Protein AF-A0A928Z607-F1 (afdb_monomer)

Nearest PDB structures (foldseek):
  3b7c-assembly1_A-2  TM=7.577E-01  e=9.626E-02  Shewanella oneidensis MR-1
  4bl2-assembly1_A  TM=6.295E-01  e=2.401E-01  Staphylococcus aureus
  5bsz-assembly1_A  TM=3.301E-01  e=4.500E-01  Streptoalloteichus sp. ATCC 53650
  6uk5-assembly1_B  TM=3.485E-01  e=3.517E+00  Micromonospora echinospora

Organism: NCBI:txid1828826

Structure (mmCIF, N/CA/C/O backbone):
data_AF-A0A928Z607-F1
#
_entry.id   AF-A0A928Z607-F1
#
loop_
_atom_site.group_PDB
_atom_site.id
_atom_site.type_symbol
_atom_site.label_atom_id
_atom_site.label_alt_id
_atom_site.label_comp_id
_atom_site.label_asym_id
_atom_site.label_entity_id
_atom_site.label_seq_id
_atom_site.pdbx_PDB_ins_code
_atom_site.Cartn_x
_atom_site.Cartn_y
_atom_site.Cartn_z
_atom_site.occupancy
_atom_site.B_iso_or_equiv
_atom_site.auth_seq_id
_atom_site.auth_comp_id
_atom_site.auth_asym_id
_atom_site.auth_atom_id
_atom_site.pdbx_PDB_model_num
ATOM 1 N N . VAL A 1 1 ? -9.666 -15.617 38.262 1.00 42.56 1 VAL A N 1
ATOM 2 C CA . VAL A 1 1 ? -9.436 -14.338 37.554 1.00 42.56 1 VAL A CA 1
ATOM 3 C C . VAL A 1 1 ? -9.659 -14.600 36.080 1.00 42.56 1 VAL A C 1
ATOM 5 O O . VAL A 1 1 ? -8.798 -15.183 35.435 1.00 42.56 1 VAL A O 1
ATOM 8 N N . THR A 1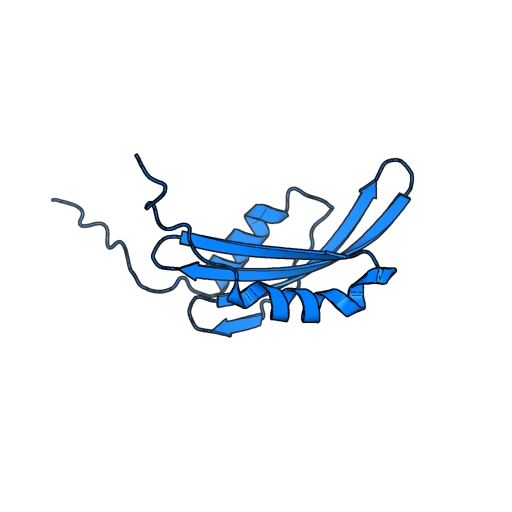 2 ? -10.853 -14.302 35.580 1.00 40.72 2 THR A N 1
ATOM 9 C CA . THR A 1 2 ? -11.156 -14.413 34.151 1.00 40.72 2 THR A CA 1
ATOM 10 C C . THR A 1 2 ? -10.516 -13.200 33.494 1.00 40.72 2 THR A C 1
ATOM 12 O O . THR A 1 2 ? -10.890 -12.069 33.788 1.00 40.72 2 THR A O 1
ATOM 15 N N . LEU A 1 3 ? -9.465 -13.421 32.709 1.00 51.09 3 LEU A N 1
ATOM 16 C CA . LEU A 1 3 ? -8.866 -12.376 31.890 1.00 51.09 3 LEU A CA 1
ATOM 17 C C . LEU A 1 3 ? -9.891 -12.026 30.810 1.00 51.09 3 LEU A C 1
ATOM 19 O O . LEU A 1 3 ? -9.908 -12.652 29.751 1.00 51.09 3 LEU A O 1
ATOM 23 N N . ASP A 1 4 ? -10.752 -11.048 31.091 1.00 45.44 4 ASP A N 1
ATOM 24 C CA . ASP A 1 4 ? -11.488 -10.319 30.066 1.00 45.44 4 ASP A CA 1
ATOM 25 C C . ASP A 1 4 ? -10.448 -9.637 29.181 1.00 45.44 4 ASP A C 1
ATOM 27 O O . ASP A 1 4 ? -9.992 -8.514 29.410 1.00 45.44 4 ASP A O 1
ATOM 31 N N . ARG A 1 5 ? -9.990 -10.398 28.185 1.00 46.09 5 ARG A N 1
ATOM 32 C CA . ARG A 1 5 ? -9.231 -9.923 27.043 1.00 46.09 5 ARG A CA 1
ATOM 33 C C . ARG A 1 5 ? -10.054 -8.767 26.497 1.00 46.09 5 ARG A C 1
ATOM 35 O O . ARG A 1 5 ? -11.098 -8.996 25.894 1.00 46.09 5 ARG A O 1
ATOM 42 N N . ARG A 1 6 ? -9.602 -7.534 26.735 1.00 48.66 6 ARG A N 1
ATOM 43 C CA . ARG A 1 6 ? -10.090 -6.344 26.040 1.00 48.66 6 ARG A CA 1
ATOM 44 C C . ARG A 1 6 ? -9.813 -6.577 24.561 1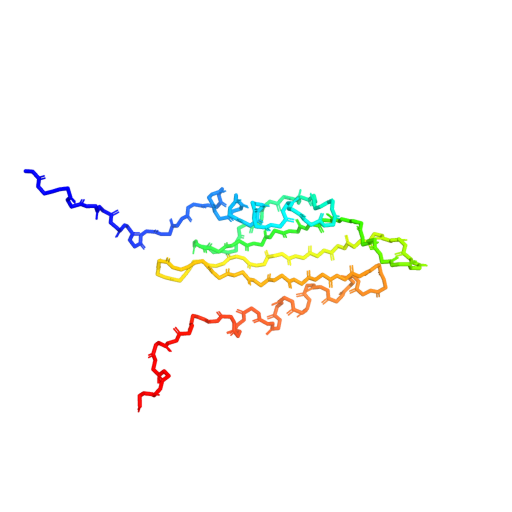.00 48.66 6 ARG A C 1
ATOM 46 O O . ARG A 1 6 ? -8.767 -6.214 24.042 1.00 48.66 6 ARG A O 1
ATOM 53 N N . THR A 1 7 ? -10.708 -7.286 23.893 1.00 50.97 7 THR A N 1
ATOM 54 C CA . THR A 1 7 ? -10.818 -7.292 22.447 1.00 50.97 7 THR A CA 1
ATOM 55 C C . THR A 1 7 ? -11.287 -5.901 22.083 1.00 50.97 7 THR A C 1
ATOM 57 O O . THR A 1 7 ? -12.485 -5.648 21.997 1.00 50.97 7 THR A O 1
ATOM 60 N N . THR A 1 8 ? -10.339 -4.975 22.018 1.00 52.28 8 THR A N 1
ATOM 61 C CA . THR A 1 8 ? -10.600 -3.578 21.729 1.00 52.28 8 THR A CA 1
ATOM 62 C C . THR A 1 8 ? -11.105 -3.498 20.298 1.00 52.28 8 THR A C 1
ATOM 64 O O . THR A 1 8 ? -10.388 -3.805 19.352 1.00 52.28 8 THR A O 1
ATOM 67 N N . SER A 1 9 ? -12.356 -3.081 20.150 1.00 58.59 9 SER A N 1
ATOM 68 C CA . SER A 1 9 ? -12.930 -2.520 18.922 1.00 58.59 9 SER A CA 1
ATOM 69 C C . SER A 1 9 ? -12.290 -1.173 18.545 1.00 58.59 9 SER A C 1
ATOM 71 O O . SER A 1 9 ? -12.741 -0.508 17.619 1.00 58.59 9 SER A O 1
ATOM 73 N N . GLU A 1 10 ? -11.257 -0.756 19.277 1.00 73.12 10 GLU A N 1
ATOM 74 C CA . GLU A 1 10 ? -10.457 0.419 18.983 1.00 73.12 10 GLU A CA 1
ATOM 75 C C . GLU A 1 10 ? -9.618 0.172 17.719 1.00 73.12 10 GLU A C 1
ATOM 77 O O . GLU A 1 10 ? -8.993 -0.891 17.597 1.00 73.12 10 GLU A O 1
ATOM 82 N N . PRO A 1 11 ? -9.600 1.128 16.775 1.00 81.12 11 PRO A N 1
ATOM 83 C CA . PRO A 1 11 ? -8.734 1.048 15.615 1.00 81.12 11 PRO A CA 1
ATOM 84 C C . PRO A 1 11 ? -7.267 0.890 16.025 1.00 81.12 11 PRO A C 1
ATOM 86 O O . PRO A 1 11 ? -6.760 1.590 16.901 1.00 81.12 11 PRO A O 1
ATOM 89 N N . LEU A 1 12 ? -6.570 -0.012 15.347 1.00 88.62 12 LEU A N 1
ATOM 90 C CA . LEU A 1 12 ? -5.126 -0.123 15.374 1.00 88.62 12 LEU A CA 1
ATOM 91 C C . LEU A 1 12 ? -4.526 1.225 14.981 1.00 88.62 12 LEU A C 1
ATOM 93 O O . LEU A 1 12 ? -4.993 1.903 14.060 1.00 88.62 12 LEU A O 1
ATOM 97 N N . ASN A 1 13 ? -3.458 1.603 15.676 1.00 91.19 13 ASN A N 1
ATOM 98 C CA . ASN A 1 13 ? -2.713 2.793 15.302 1.00 91.19 13 ASN A CA 1
ATOM 99 C C . ASN A 1 13 ? -2.005 2.597 13.947 1.00 91.19 13 ASN A C 1
ATOM 101 O O . ASN A 1 13 ? -1.790 1.475 13.478 1.00 91.19 13 ASN A O 1
ATOM 105 N N . LEU A 1 14 ? -1.615 3.716 13.335 1.00 93.25 14 LEU A N 1
ATOM 106 C CA . LEU A 1 14 ? -1.033 3.754 11.989 1.00 93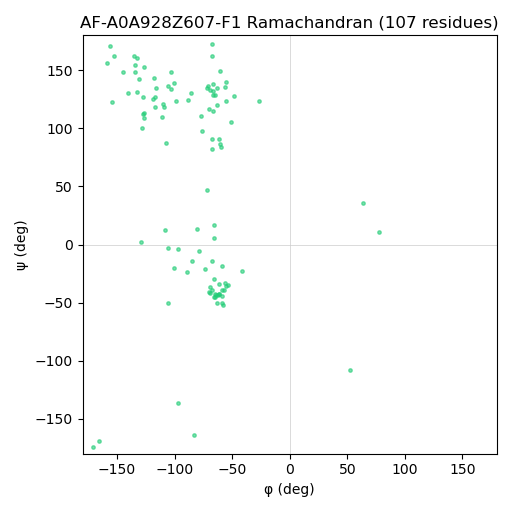.25 14 LEU A CA 1
ATOM 107 C C . LEU A 1 14 ? 0.221 2.875 11.863 1.00 93.25 14 LEU A C 1
ATOM 109 O O . LEU A 1 14 ? 0.394 2.188 10.859 1.00 93.25 14 LEU A O 1
ATOM 113 N N . ASN A 1 15 ? 1.066 2.853 12.898 1.00 93.06 15 ASN A N 1
ATOM 114 C CA . ASN A 1 15 ? 2.300 2.066 12.907 1.00 93.06 15 ASN A CA 1
ATOM 115 C C . ASN A 1 15 ? 2.011 0.563 12.930 1.00 93.06 15 ASN A C 1
ATOM 117 O O . ASN A 1 15 ? 2.684 -0.195 12.242 1.00 93.06 15 ASN A O 1
ATOM 121 N N . ALA A 1 16 ? 0.996 0.129 13.681 1.00 95.12 16 ALA A N 1
ATOM 122 C CA . ALA A 1 16 ? 0.588 -1.269 13.718 1.00 95.12 16 ALA A CA 1
ATOM 123 C C . ALA A 1 16 ? 0.048 -1.733 12.355 1.00 95.12 16 ALA A C 1
ATOM 125 O O . ALA A 1 16 ? 0.419 -2.806 11.887 1.00 95.12 16 ALA A O 1
ATOM 126 N N . LEU A 1 17 ? -0.770 -0.914 11.684 1.00 96.31 17 LEU A N 1
ATOM 127 C CA . LEU A 1 17 ? -1.260 -1.224 10.334 1.00 96.31 17 LEU A CA 1
ATOM 128 C C . LEU A 1 17 ? -0.123 -1.283 9.308 1.00 96.31 17 LEU A C 1
ATOM 130 O O . LEU A 1 17 ? -0.075 -2.205 8.494 1.00 96.31 17 LEU A O 1
ATOM 134 N 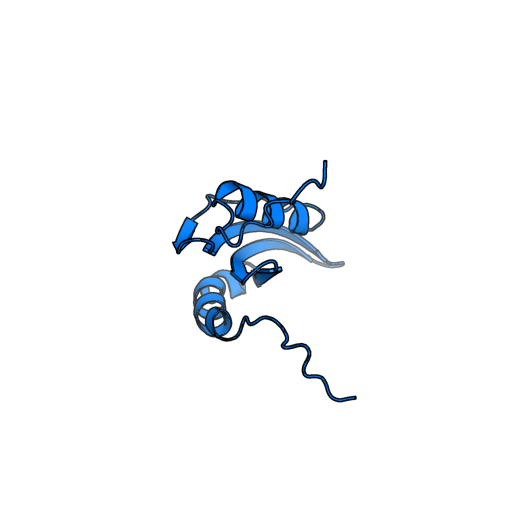N . ALA A 1 18 ? 0.813 -0.333 9.370 1.00 96.06 18 ALA A N 1
ATOM 135 C CA . ALA A 1 18 ? 1.980 -0.321 8.496 1.00 96.06 18 ALA A CA 1
ATOM 136 C C . ALA A 1 18 ? 2.854 -1.559 8.714 1.00 96.06 18 ALA A C 1
ATOM 138 O O . ALA A 1 18 ? 3.254 -2.202 7.746 1.00 96.06 18 ALA A O 1
ATOM 139 N N . GLN A 1 19 ? 3.088 -1.938 9.972 1.00 96.25 19 GLN A N 1
ATOM 140 C CA . GLN A 1 19 ? 3.877 -3.117 10.315 1.00 96.25 19 GLN A CA 1
ATOM 141 C C . GLN A 1 19 ? 3.245 -4.403 9.771 1.00 96.25 19 GLN A C 1
ATOM 143 O O . GLN A 1 19 ? 3.951 -5.218 9.187 1.00 96.25 19 GLN A O 1
ATOM 148 N N . ILE A 1 20 ? 1.920 -4.557 9.873 1.00 94.75 20 ILE A N 1
ATOM 149 C CA . ILE A 1 20 ? 1.201 -5.702 9.288 1.00 94.75 20 ILE A CA 1
ATOM 150 C C . ILE A 1 20 ? 1.421 -5.769 7.770 1.00 94.75 20 ILE A C 1
ATOM 152 O O . ILE A 1 20 ? 1.698 -6.843 7.229 1.00 94.75 20 ILE A O 1
ATOM 156 N N . ALA A 1 21 ? 1.329 -4.634 7.071 1.00 95.06 21 ALA A N 1
ATOM 157 C CA . ALA A 1 21 ? 1.547 -4.594 5.628 1.00 95.06 21 ALA A CA 1
ATOM 158 C C . ALA A 1 21 ? 2.995 -4.923 5.244 1.00 95.06 21 ALA A C 1
ATOM 160 O O . ALA A 1 21 ? 3.218 -5.738 4.346 1.00 95.06 21 ALA A O 1
ATOM 161 N N . ILE A 1 22 ? 3.965 -4.344 5.957 1.00 95.50 22 ILE A N 1
ATOM 162 C CA . ILE A 1 22 ? 5.392 -4.616 5.767 1.00 95.50 22 ILE A CA 1
ATOM 163 C C . ILE A 1 22 ? 5.669 -6.102 5.986 1.00 95.50 22 ILE A C 1
ATOM 165 O O . ILE A 1 22 ? 6.234 -6.748 5.112 1.00 95.50 22 ILE A O 1
ATOM 169 N N . GLU A 1 23 ? 5.215 -6.683 7.095 1.00 94.69 23 GLU A N 1
ATOM 170 C CA . GLU A 1 23 ? 5.442 -8.097 7.404 1.00 94.69 23 GLU A CA 1
ATOM 171 C C . GLU A 1 23 ? 4.826 -9.043 6.371 1.00 94.69 23 GLU A C 1
ATOM 173 O O . GLU A 1 23 ? 5.394 -10.096 6.061 1.00 94.69 23 GLU A O 1
ATOM 178 N N . THR A 1 24 ? 3.685 -8.650 5.805 1.00 92.38 24 THR A N 1
ATOM 179 C CA . THR A 1 24 ? 2.994 -9.418 4.770 1.00 92.38 24 THR A CA 1
ATOM 180 C C . THR A 1 24 ? 3.767 -9.409 3.449 1.00 92.38 24 THR A C 1
ATOM 182 O O . THR A 1 24 ? 3.876 -10.457 2.808 1.00 92.38 24 THR A O 1
ATOM 185 N N . LEU A 1 25 ? 4.338 -8.264 3.056 1.00 91.12 25 LEU A N 1
ATOM 186 C CA . LEU A 1 25 ? 4.929 -8.053 1.726 1.00 91.12 25 LEU A CA 1
ATOM 187 C C . LEU A 1 25 ? 6.458 -8.167 1.674 1.00 91.12 25 LEU A C 1
ATOM 189 O O . LEU A 1 25 ? 7.008 -8.461 0.614 1.00 91.12 25 LEU A O 1
ATOM 193 N N . GLN A 1 26 ? 7.154 -8.028 2.806 1.00 90.50 26 GLN A N 1
ATOM 194 C CA . GLN A 1 26 ? 8.623 -8.063 2.884 1.00 90.50 26 GLN A CA 1
ATOM 195 C C . GLN A 1 26 ? 9.250 -9.368 2.371 1.00 90.50 26 GLN A C 1
ATOM 197 O O . GLN A 1 26 ? 10.437 -9.406 2.067 1.00 90.50 26 GLN A O 1
ATOM 202 N N . ARG A 1 27 ? 8.469 -10.451 2.269 1.00 81.19 27 ARG A N 1
ATOM 203 C CA . ARG A 1 27 ? 8.936 -11.757 1.772 1.00 81.19 27 ARG A CA 1
ATOM 204 C C . ARG A 1 27 ? 9.035 -11.843 0.243 1.00 81.19 27 ARG A C 1
ATOM 206 O O . ARG A 1 27 ? 9.454 -12.880 -0.261 1.00 81.19 27 ARG A O 1
ATOM 213 N N . GLY A 1 28 ? 8.600 -10.809 -0.478 1.00 78.81 28 GLY A N 1
ATOM 214 C CA . GLY A 1 28 ? 8.506 -10.800 -1.936 1.00 78.81 28 GLY A CA 1
ATOM 215 C C . GLY A 1 28 ? 9.689 -10.141 -2.650 1.00 78.81 28 GLY A C 1
ATOM 216 O O . GLY A 1 28 ? 10.854 -10.354 -2.325 1.00 78.81 28 GLY A O 1
ATOM 217 N N . GLU A 1 29 ? 9.353 -9.338 -3.656 1.00 82.44 29 GLU A N 1
ATOM 218 C CA . GLU A 1 29 ? 10.198 -8.780 -4.724 1.00 82.44 29 GLU A CA 1
ATOM 219 C C . GLU A 1 29 ? 11.180 -7.684 -4.265 1.00 82.44 29 GLU A C 1
ATOM 221 O O . GLU A 1 29 ? 11.265 -6.615 -4.862 1.00 82.44 29 GLU A O 1
ATOM 226 N N . GLY A 1 30 ? 11.912 -7.898 -3.169 1.00 87.19 30 GLY A N 1
ATOM 227 C CA . GLY A 1 30 ? 12.800 -6.872 -2.607 1.00 87.19 30 GLY A CA 1
ATOM 228 C C . GLY A 1 30 ? 12.035 -5.637 -2.123 1.00 87.19 30 GLY A C 1
ATOM 229 O O . GLY A 1 30 ? 12.510 -4.515 -2.292 1.00 87.19 30 GLY A O 1
ATOM 230 N N . PHE A 1 31 ? 10.839 -5.868 -1.572 1.00 93.06 31 PHE A N 1
ATOM 231 C CA . PHE A 1 31 ? 9.906 -4.854 -1.092 1.00 93.06 31 PHE A CA 1
ATOM 232 C C . PHE A 1 31 ? 10.589 -3.814 -0.195 1.00 93.06 31 PHE A C 1
ATOM 234 O O . PHE A 1 31 ? 11.228 -4.145 0.805 1.00 93.06 31 PHE A O 1
ATOM 241 N N . GLN A 1 32 ? 10.391 -2.545 -0.535 1.00 95.56 32 GLN A N 1
ATOM 242 C CA . GLN A 1 32 ? 10.844 -1.383 0.213 1.00 95.56 32 GLN A CA 1
ATOM 243 C C . GLN A 1 32 ? 9.650 -0.468 0.454 1.00 95.56 32 GLN A C 1
ATOM 245 O O . GLN A 1 32 ? 9.087 0.111 -0.476 1.00 95.56 32 GLN A O 1
ATOM 250 N N . ALA A 1 33 ? 9.253 -0.356 1.718 1.00 96.19 33 ALA A N 1
ATOM 251 C CA . ALA A 1 33 ? 8.173 0.526 2.128 1.00 96.19 33 ALA A CA 1
ATOM 252 C C . ALA A 1 33 ? 8.594 1.997 2.025 1.00 96.19 33 ALA A C 1
ATOM 254 O O . ALA A 1 33 ? 9.684 2.383 2.450 1.00 96.19 33 ALA A O 1
ATOM 255 N N . GLY A 1 34 ? 7.698 2.819 1.488 1.00 96.62 34 GLY A N 1
ATOM 256 C CA . GLY A 1 34 ? 7.778 4.270 1.551 1.00 96.62 34 GLY A CA 1
ATOM 257 C C . GLY A 1 34 ? 7.219 4.822 2.864 1.00 96.62 34 GLY A C 1
ATOM 258 O O . GLY A 1 34 ? 7.023 4.109 3.849 1.00 96.62 34 GLY A O 1
ATOM 259 N N . ALA A 1 35 ? 6.943 6.126 2.874 1.00 96.44 35 ALA A N 1
ATOM 260 C CA . ALA A 1 35 ? 6.348 6.786 4.029 1.00 96.44 35 ALA A CA 1
ATOM 261 C C . ALA A 1 35 ? 4.871 6.394 4.199 1.00 96.44 35 ALA A C 1
ATOM 263 O O . ALA A 1 35 ? 4.101 6.429 3.240 1.00 96.44 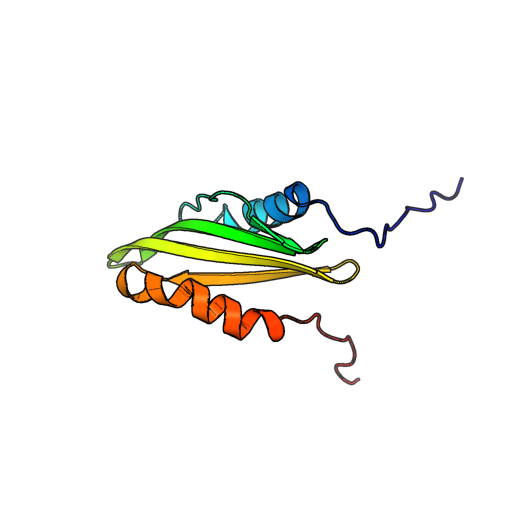35 ALA A O 1
ATOM 264 N N . VAL A 1 36 ? 4.475 6.077 5.434 1.00 97.25 36 VAL A N 1
ATOM 265 C CA . VAL A 1 36 ? 3.077 5.803 5.795 1.00 97.25 36 VAL A CA 1
ATOM 266 C C . VAL A 1 36 ? 2.243 7.069 5.613 1.00 97.25 36 VAL A C 1
ATOM 268 O O . VAL A 1 36 ? 2.579 8.121 6.157 1.00 97.25 36 VAL A O 1
ATOM 271 N N . GLN A 1 37 ? 1.134 6.953 4.887 1.00 97.12 37 GLN A N 1
ATOM 272 C CA . GLN A 1 37 ? 0.186 8.036 4.655 1.00 97.12 37 GLN A CA 1
ATOM 273 C C . GLN A 1 37 ? -1.125 7.723 5.389 1.00 97.12 37 GLN A C 1
ATOM 275 O O . GLN A 1 37 ? -1.830 6.787 5.005 1.00 97.12 37 GLN A O 1
ATOM 280 N N . PRO A 1 38 ? -1.472 8.453 6.463 1.00 95.81 38 PRO A N 1
ATOM 281 C CA . PRO A 1 38 ? -2.768 8.284 7.106 1.00 95.81 38 PRO A CA 1
ATOM 282 C C . PRO A 1 38 ? -3.891 8.731 6.169 1.00 95.81 38 PRO A C 1
ATOM 284 O O . PRO A 1 38 ? -3.828 9.824 5.610 1.00 95.81 38 PRO A O 1
ATOM 287 N N . VAL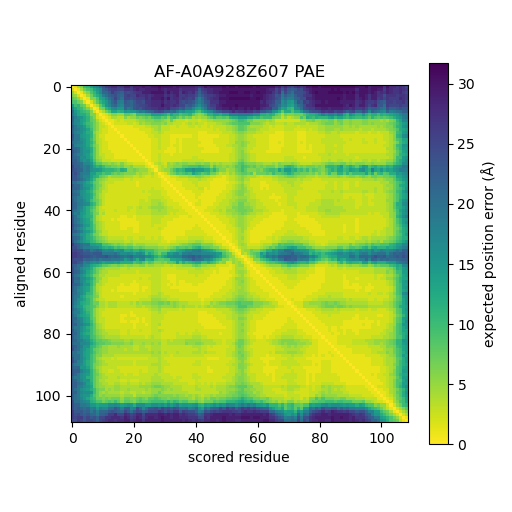 A 1 39 ? -4.928 7.903 6.038 1.00 94.62 39 VAL A N 1
ATOM 288 C CA . VAL A 1 39 ? -6.133 8.231 5.257 1.00 94.62 39 VAL A CA 1
ATOM 289 C C . VAL A 1 39 ? -7.291 8.556 6.198 1.00 94.62 39 VAL A C 1
ATOM 291 O O . VAL A 1 39 ? -7.921 9.603 6.076 1.00 94.62 39 VAL A O 1
ATOM 294 N N . ALA A 1 40 ? -7.540 7.679 7.174 1.00 91.75 40 ALA A N 1
ATOM 295 C CA . ALA A 1 40 ? -8.577 7.815 8.193 1.00 91.75 40 ALA A CA 1
ATOM 296 C C . ALA A 1 40 ? -8.198 6.989 9.444 1.00 91.75 40 ALA A C 1
ATOM 298 O O . ALA A 1 40 ? -7.238 6.214 9.403 1.00 91.75 40 ALA A O 1
ATOM 299 N N . PRO A 1 41 ? -8.911 7.112 10.579 1.00 90.69 41 PRO A N 1
ATOM 300 C CA . PRO A 1 41 ? -8.702 6.214 11.713 1.00 90.69 41 PRO A CA 1
ATOM 301 C C . PRO A 1 41 ? -8.857 4.744 11.296 1.00 90.69 41 PRO A C 1
ATOM 303 O O . PRO A 1 41 ? -9.890 4.357 10.759 1.00 90.69 41 PRO A O 1
ATOM 306 N N . GLY A 1 42 ? -7.830 3.926 11.541 1.00 92.50 42 GLY A N 1
ATOM 307 C CA . GLY A 1 42 ? -7.824 2.521 11.124 1.00 92.50 42 GLY A CA 1
ATOM 308 C C . GLY A 1 42 ? -7.539 2.289 9.633 1.00 92.50 42 GLY A C 1
ATOM 309 O O . GLY A 1 42 ? -7.713 1.164 9.169 1.00 92.50 42 GLY A O 1
ATOM 310 N N . GLU A 1 43 ? -7.105 3.310 8.885 1.00 95.56 43 GLU A N 1
ATOM 311 C CA . GLU A 1 43 ? -6.846 3.216 7.446 1.00 95.56 43 GLU A CA 1
ATOM 312 C C . GLU A 1 43 ? -5.592 3.990 7.013 1.00 95.56 43 GLU A C 1
ATOM 314 O O . GLU A 1 43 ? -5.425 5.176 7.321 1.00 95.56 43 GLU A O 1
ATOM 319 N N . ILE A 1 44 ? -4.716 3.324 6.260 1.00 97.75 44 ILE A N 1
ATOM 320 C CA . ILE A 1 44 ? -3.478 3.906 5.731 1.00 97.75 44 ILE A CA 1
ATOM 321 C C . ILE A 1 44 ? -3.270 3.559 4.260 1.00 97.75 44 ILE A C 1
ATOM 323 O O . ILE A 1 44 ? -3.699 2.507 3.785 1.00 97.75 44 ILE A O 1
ATOM 327 N N . LEU A 1 45 ? -2.518 4.418 3.579 1.00 97.94 45 LEU A N 1
ATOM 328 C CA . LEU A 1 45 ? -1.843 4.122 2.325 1.00 97.94 45 LEU A CA 1
ATOM 329 C C . LEU A 1 45 ? -0.345 3.964 2.578 1.00 97.94 45 LEU A C 1
ATOM 331 O O . LEU A 1 45 ? 0.272 4.747 3.303 1.00 97.94 45 LEU A O 1
ATOM 335 N N . LEU A 1 46 ? 0.246 2.948 1.962 1.00 98.00 46 LEU A N 1
ATOM 336 C CA . LEU A 1 46 ? 1.676 2.686 2.013 1.00 98.00 46 LEU A CA 1
ATOM 337 C C . LEU A 1 46 ? 2.213 2.517 0.587 1.00 98.00 46 LEU A C 1
ATOM 339 O O . LEU A 1 46 ? 2.049 1.446 -0.006 1.00 98.00 46 LEU A O 1
ATOM 343 N N . PRO A 1 47 ? 2.844 3.556 0.016 1.00 97.50 47 PRO A N 1
ATOM 344 C CA . PRO A 1 47 ? 3.625 3.417 -1.203 1.00 97.50 47 PRO A CA 1
ATOM 345 C C . PRO A 1 47 ? 4.779 2.444 -0.983 1.00 97.50 47 PRO A C 1
ATOM 347 O O . PRO A 1 47 ? 5.323 2.360 0.120 1.00 97.50 47 PRO A O 1
ATOM 350 N N . TRP A 1 48 ? 5.185 1.737 -2.029 1.00 96.75 48 TRP A N 1
ATOM 351 C CA . TRP A 1 48 ? 6.328 0.836 -1.963 1.00 96.75 48 TRP A CA 1
ATOM 352 C C . TRP A 1 48 ? 6.999 0.663 -3.327 1.00 96.75 48 TRP A C 1
ATOM 354 O O . TRP A 1 48 ? 6.418 0.960 -4.377 1.00 96.75 48 TRP A O 1
ATOM 364 N N . THR A 1 49 ? 8.234 0.175 -3.302 1.00 96.12 49 THR A N 1
ATOM 365 C CA . THR A 1 49 ? 9.015 -0.184 -4.490 1.00 96.12 49 THR A CA 1
ATOM 366 C C . THR A 1 49 ? 9.662 -1.554 -4.331 1.00 96.12 49 THR A C 1
ATOM 368 O O . THR A 1 49 ? 9.821 -2.066 -3.224 1.00 96.12 49 THR A O 1
ATOM 371 N N . GLY A 1 50 ? 10.041 -2.163 -5.446 1.00 93.88 50 GLY A N 1
ATOM 372 C CA . GLY A 1 50 ? 10.745 -3.434 -5.474 1.00 93.88 50 GLY A CA 1
ATOM 373 C C . GLY A 1 50 ? 11.358 -3.709 -6.839 1.00 93.88 50 GLY A C 1
ATOM 374 O O . GLY A 1 50 ? 11.399 -2.843 -7.718 1.00 93.88 50 GLY A O 1
ATOM 375 N N . ILE A 1 51 ? 11.813 -4.943 -7.020 1.00 91.69 51 ILE A N 1
ATOM 376 C CA . ILE A 1 51 ? 12.383 -5.457 -8.259 1.00 91.69 51 ILE A CA 1
ATOM 377 C C . ILE A 1 51 ? 11.644 -6.736 -8.645 1.00 91.69 51 ILE A C 1
ATOM 379 O O . ILE A 1 51 ? 11.848 -7.798 -8.048 1.00 91.69 51 ILE A O 1
ATOM 383 N N . LEU A 1 52 ? 10.835 -6.650 -9.698 1.00 86.94 52 LEU A N 1
ATOM 384 C CA . LEU A 1 52 ? 10.194 -7.813 -10.290 1.00 86.94 52 LEU A CA 1
ATOM 385 C C . LEU A 1 52 ? 11.266 -8.645 -10.992 1.00 86.94 52 LEU A C 1
ATOM 387 O O . LEU A 1 52 ? 11.892 -8.188 -11.948 1.00 86.94 52 LEU A O 1
ATOM 391 N N . SER A 1 53 ? 11.483 -9.869 -10.517 1.00 81.38 53 SER A N 1
ATOM 392 C CA . SER A 1 53 ? 12.415 -10.824 -11.123 1.00 81.38 53 SER A CA 1
ATOM 393 C C . SER A 1 53 ? 11.628 -11.936 -11.810 1.00 81.38 53 SER A C 1
ATOM 395 O O . SER A 1 53 ? 11.336 -12.964 -11.206 1.00 81.38 53 SER A O 1
ATOM 397 N N . ALA A 1 54 ? 11.265 -11.729 -13.077 1.00 74.38 54 ALA A N 1
ATOM 398 C CA . ALA A 1 54 ? 10.622 -12.747 -13.904 1.00 74.38 5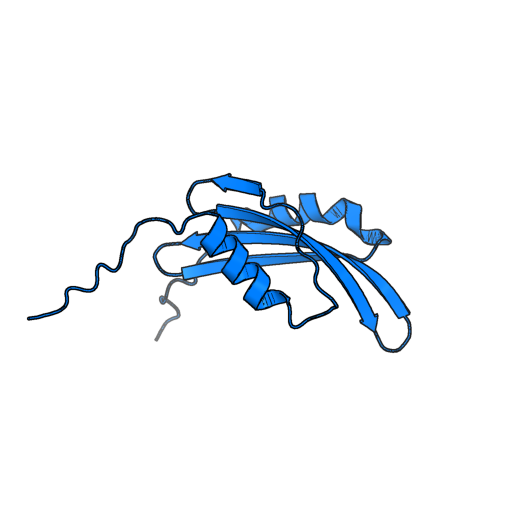4 ALA A CA 1
ATOM 399 C C . ALA A 1 54 ? 11.637 -13.353 -14.888 1.00 74.38 54 ALA A C 1
ATOM 401 O O . ALA A 1 54 ? 12.534 -12.658 -15.356 1.00 74.38 54 ALA A O 1
ATOM 402 N N . ASN A 1 55 ? 11.477 -14.637 -15.238 1.00 65.31 55 ASN A N 1
ATOM 403 C CA . ASN A 1 55 ? 12.426 -15.480 -15.999 1.00 65.31 55 ASN A CA 1
ATOM 404 C C . ASN A 1 55 ? 13.154 -14.845 -17.210 1.00 65.31 55 ASN A C 1
ATOM 406 O O . ASN A 1 55 ? 14.182 -15.377 -17.622 1.00 65.31 55 ASN A O 1
ATOM 410 N N . ARG A 1 56 ? 12.635 -13.771 -17.827 1.00 64.88 56 ARG A N 1
ATOM 411 C CA . ARG A 1 56 ? 13.276 -13.076 -18.964 1.00 64.88 56 ARG A CA 1
ATOM 412 C C . ARG A 1 56 ? 13.402 -11.555 -18.816 1.00 64.88 56 ARG A C 1
ATOM 414 O O . ARG A 1 56 ? 13.884 -10.908 -19.740 1.00 64.88 56 ARG A O 1
ATOM 421 N N . SER A 1 57 ? 12.976 -10.982 -17.695 1.00 66.75 57 SER A N 1
ATOM 422 C CA . SER A 1 57 ? 13.005 -9.538 -17.464 1.00 66.75 57 SER A CA 1
ATOM 423 C C . SER A 1 57 ? 13.073 -9.250 -15.970 1.00 66.75 57 SER A C 1
ATOM 425 O O . SER A 1 57 ? 12.200 -9.667 -15.206 1.00 66.75 57 SER A O 1
ATOM 427 N N . SER A 1 58 ? 14.111 -8.519 -15.575 1.00 83.25 58 SER A N 1
ATOM 428 C CA . SER A 1 58 ? 14.192 -7.880 -14.269 1.00 83.25 58 SER A CA 1
ATOM 429 C C . SER A 1 58 ? 13.899 -6.398 -14.456 1.00 83.25 58 SER A C 1
ATOM 431 O O . SER A 1 58 ? 14.414 -5.790 -15.396 1.00 83.25 58 SER A O 1
ATOM 433 N N . GLY A 1 59 ? 13.050 -5.829 -13.609 1.00 89.00 59 GLY A N 1
ATOM 434 C CA . GLY A 1 59 ? 12.681 -4.427 -13.730 1.00 89.00 59 GLY A CA 1
ATOM 435 C C . GLY A 1 59 ? 12.133 -3.852 -12.432 1.00 89.00 59 GLY A C 1
ATOM 436 O O . GLY A 1 59 ? 11.649 -4.603 -11.581 1.00 89.00 59 GLY A O 1
ATOM 437 N N . PRO A 1 60 ? 12.215 -2.524 -12.262 1.00 92.19 60 PRO A N 1
ATOM 438 C CA . PRO A 1 60 ? 11.606 -1.863 -11.124 1.00 92.19 60 PRO A CA 1
ATOM 439 C C . PRO A 1 60 ? 10.088 -2.046 -11.163 1.00 92.19 60 PRO A C 1
ATOM 441 O O . PRO A 1 60 ? 9.439 -1.855 -12.195 1.00 92.19 60 PRO A O 1
ATOM 444 N N . ILE A 1 61 ? 9.537 -2.390 -10.007 1.00 93.94 61 ILE A N 1
ATOM 445 C CA . ILE A 1 61 ? 8.103 -2.404 -9.750 1.00 93.94 61 ILE A CA 1
ATOM 446 C C . ILE A 1 61 ? 7.819 -1.398 -8.640 1.00 93.94 61 ILE A C 1
ATOM 448 O O . ILE A 1 61 ? 8.614 -1.221 -7.713 1.00 93.94 61 ILE A O 1
ATOM 452 N N . SER A 1 62 ? 6.697 -0.706 -8.741 1.00 95.38 62 SER A N 1
ATOM 453 C CA . SER A 1 62 ? 6.212 0.168 -7.684 1.00 95.38 62 SER A CA 1
ATOM 454 C C . SER A 1 62 ? 4.729 -0.048 -7.471 1.00 95.38 62 SER A C 1
ATOM 456 O O . SER A 1 62 ? 4.030 -0.630 -8.303 1.00 95.38 62 SER A O 1
ATOM 458 N N . GLY A 1 63 ? 4.244 0.393 -6.323 1.00 96.44 63 GLY A N 1
ATOM 459 C CA . GLY A 1 63 ? 2.854 0.200 -5.992 1.00 96.44 63 GLY A CA 1
ATOM 460 C C . GLY A 1 63 ? 2.420 0.950 -4.755 1.00 96.44 63 GLY A C 1
ATOM 461 O O . GLY A 1 63 ? 3.170 1.713 -4.141 1.00 96.44 63 GLY A O 1
ATOM 462 N N . GLN A 1 64 ? 1.177 0.686 -4.386 1.00 97.75 64 GLN A N 1
ATOM 463 C CA . GLN A 1 64 ? 0.567 1.160 -3.160 1.00 97.75 64 GLN A CA 1
ATOM 464 C C . GLN A 1 64 ? -0.181 0.023 -2.486 1.00 97.75 64 GLN A C 1
ATOM 466 O O . GLN A 1 64 ? -0.724 -0.878 -3.131 1.00 97.75 64 GLN A O 1
ATOM 471 N N . VAL A 1 65 ? -0.207 0.093 -1.163 1.00 97.50 65 VAL A N 1
ATOM 472 C CA . VAL A 1 65 ? -1.011 -0.774 -0.318 1.00 97.50 65 VAL A CA 1
ATOM 473 C C . VAL A 1 65 ? -2.003 0.095 0.425 1.00 97.50 65 VAL A C 1
ATOM 475 O O . VAL A 1 65 ? -1.599 0.941 1.219 1.00 97.50 65 VAL A O 1
ATOM 478 N N . LEU A 1 66 ? -3.291 -0.127 0.195 1.00 98.06 66 LEU A N 1
ATOM 479 C CA . LEU A 1 66 ? -4.329 0.369 1.086 1.00 98.06 66 LEU A CA 1
ATOM 480 C C . LEU A 1 66 ? -4.557 -0.678 2.173 1.00 98.06 66 LEU A C 1
ATOM 482 O O . LEU A 1 66 ? -4.851 -1.836 1.870 1.00 98.06 66 LEU A O 1
ATOM 486 N N . VAL A 1 67 ? -4.438 -0.271 3.430 1.00 97.56 67 VAL A N 1
ATOM 487 C CA . VAL A 1 67 ? -4.685 -1.128 4.590 1.00 97.56 67 VAL A CA 1
ATOM 488 C C . VAL A 1 67 ? -5.827 -0.521 5.381 1.00 97.56 67 VAL A C 1
ATOM 490 O O . VAL A 1 67 ? -5.737 0.635 5.786 1.00 97.56 67 VAL A O 1
ATOM 493 N N . ARG A 1 68 ? -6.879 -1.300 5.632 1.00 95.75 68 ARG A N 1
ATOM 494 C CA . ARG A 1 68 ? -8.049 -0.864 6.399 1.00 95.75 68 ARG A CA 1
ATOM 495 C C . ARG A 1 68 ? -8.410 -1.907 7.441 1.00 95.75 68 ARG A C 1
ATOM 497 O O . ARG A 1 68 ? -8.552 -3.086 7.122 1.00 95.75 68 ARG A O 1
ATOM 504 N N . GLN A 1 69 ? -8.616 -1.478 8.677 1.00 93.94 69 GLN A N 1
ATOM 505 C CA . GLN A 1 69 ? -9.241 -2.313 9.690 1.00 93.94 69 GLN A CA 1
ATOM 506 C C . GLN A 1 69 ? -10.764 -2.208 9.609 1.00 93.94 69 GLN A C 1
ATOM 508 O O . GLN A 1 69 ? -11.331 -1.120 9.619 1.00 93.94 69 GLN A O 1
ATOM 513 N N . VAL A 1 70 ? -11.421 -3.364 9.593 1.00 91.31 70 VAL A N 1
ATOM 514 C CA . VAL A 1 70 ? -12.870 -3.513 9.724 1.00 91.31 70 VAL A CA 1
ATOM 515 C C . VAL A 1 70 ? -13.131 -4.495 10.865 1.00 91.31 70 VAL A C 1
ATOM 517 O O . VAL A 1 70 ? -12.776 -5.674 10.784 1.00 91.31 70 VAL A O 1
ATOM 520 N N . ASP A 1 71 ? -13.711 -4.006 11.961 1.00 87.88 71 ASP A N 1
ATOM 521 C CA . ASP A 1 71 ? -13.839 -4.719 13.238 1.00 87.88 71 ASP A CA 1
ATOM 522 C C . ASP A 1 71 ? -12.492 -5.279 13.740 1.00 87.88 71 ASP A C 1
ATOM 524 O O . ASP A 1 71 ? -11.610 -4.547 14.183 1.00 87.88 71 ASP A O 1
ATOM 528 N N . ARG A 1 72 ? -12.328 -6.604 13.676 1.00 87.62 72 ARG A N 1
ATOM 529 C CA . ARG A 1 72 ? -11.140 -7.358 14.100 1.00 87.62 72 ARG A CA 1
ATOM 530 C C . ARG A 1 72 ? -10.352 -7.914 12.912 1.00 87.62 72 ARG A C 1
ATOM 532 O O . ARG A 1 72 ? -9.515 -8.792 13.095 1.00 87.62 72 ARG A O 1
ATOM 539 N N . THR A 1 73 ? -10.656 -7.457 11.702 1.00 90.56 73 THR A N 1
ATOM 540 C CA . THR A 1 73 ? -10.050 -7.929 10.457 1.00 90.56 73 THR A CA 1
ATOM 541 C C . THR A 1 73 ? -9.287 -6.785 9.807 1.00 90.56 73 THR A C 1
ATOM 543 O O . THR A 1 73 ? -9.801 -5.676 9.707 1.00 90.56 73 THR A O 1
ATOM 546 N N . VAL A 1 74 ? -8.069 -7.059 9.347 1.00 93.81 74 VAL A N 1
ATOM 547 C CA . VAL A 1 74 ? -7.306 -6.134 8.506 1.00 93.81 74 VAL A CA 1
ATOM 548 C C . VAL A 1 74 ? -7.463 -6.580 7.060 1.00 93.81 74 VAL A C 1
ATOM 550 O O . VAL A 1 74 ? -7.184 -7.730 6.726 1.00 93.81 74 VAL A O 1
ATOM 553 N N . LEU A 1 75 ? -7.949 -5.674 6.223 1.00 95.62 75 LEU A N 1
ATOM 554 C CA . LEU A 1 75 ? -8.063 -5.846 4.785 1.00 95.62 75 LEU A CA 1
ATOM 555 C C . LEU A 1 75 ? -6.901 -5.111 4.119 1.00 95.62 75 LEU A C 1
ATOM 557 O O . LEU A 1 75 ? -6.549 -4.002 4.525 1.00 95.62 75 LEU A O 1
ATOM 561 N N . MET A 1 76 ? -6.321 -5.728 3.095 1.00 96.25 76 MET A N 1
ATOM 562 C CA . MET A 1 76 ? -5.231 -5.154 2.314 1.00 96.25 76 MET A CA 1
ATOM 563 C C . MET A 1 76 ? -5.584 -5.214 0.832 1.00 96.25 76 MET A C 1
ATOM 565 O O . MET A 1 76 ? -5.886 -6.287 0.311 1.00 96.25 76 MET A O 1
ATOM 569 N N . LEU A 1 77 ? -5.506 -4.072 0.157 1.00 96.94 77 LEU A N 1
ATOM 570 C CA . LEU A 1 77 ? -5.517 -3.978 -1.298 1.00 96.94 77 LEU A CA 1
ATOM 571 C C . LEU A 1 77 ? -4.114 -3.585 -1.747 1.00 96.94 77 LEU A C 1
ATOM 573 O O . LEU A 1 77 ? -3.626 -2.516 -1.389 1.00 96.94 77 LEU A O 1
ATOM 577 N N . VAL A 1 78 ? -3.480 -4.454 -2.527 1.00 96.00 78 VAL A N 1
ATOM 578 C CA . VAL A 1 78 ? -2.142 -4.235 -3.077 1.00 96.00 78 VAL A CA 1
ATOM 579 C C . VAL A 1 78 ? -2.284 -4.019 -4.574 1.00 96.00 78 VAL A C 1
ATOM 581 O O . VAL A 1 78 ? -2.791 -4.892 -5.278 1.00 96.00 78 VAL A O 1
ATOM 584 N N . VAL A 1 79 ? -1.836 -2.864 -5.055 1.00 96.75 79 VAL A N 1
ATOM 585 C CA . VAL A 1 79 ? -1.740 -2.568 -6.484 1.00 96.75 79 VAL A CA 1
ATOM 586 C C . VAL A 1 79 ? -0.277 -2.339 -6.815 1.00 96.75 79 VAL A C 1
ATOM 588 O O . VAL A 1 79 ? 0.386 -1.520 -6.179 1.00 96.75 79 VAL A O 1
ATOM 591 N N . SER A 1 80 ? 0.206 -3.060 -7.820 1.00 94.75 80 SER A N 1
ATOM 592 C CA . SER A 1 80 ? 1.598 -3.055 -8.260 1.00 94.75 80 SER A CA 1
ATOM 593 C C . SER A 1 80 ? 1.641 -2.862 -9.768 1.00 94.75 80 SER A C 1
ATOM 595 O O . SER A 1 80 ? 0.813 -3.425 -10.485 1.00 94.75 80 SER A O 1
ATOM 597 N N . ALA A 1 81 ? 2.618 -2.112 -10.260 1.00 95.12 81 ALA A N 1
ATOM 598 C CA . ALA A 1 81 ? 2.824 -1.910 -11.683 1.00 95.12 81 ALA A CA 1
ATOM 599 C C . ALA A 1 81 ? 4.314 -1.803 -12.016 1.00 95.12 81 ALA A C 1
ATOM 601 O O . ALA A 1 81 ? 5.117 -1.294 -11.230 1.00 95.12 81 ALA A O 1
ATOM 602 N N . THR A 1 82 ? 4.677 -2.264 -13.212 1.00 93.50 82 THR A N 1
ATOM 603 C CA . THR A 1 82 ? 5.972 -1.938 -13.816 1.00 93.50 82 THR A CA 1
ATOM 604 C C . THR A 1 82 ? 6.027 -0.447 -14.160 1.00 93.50 82 THR A C 1
ATOM 606 O O . THR A 1 82 ? 5.020 0.265 -14.081 1.00 93.50 82 THR A O 1
ATOM 609 N N . SER A 1 83 ? 7.196 0.048 -14.575 1.00 89.81 83 SER A N 1
ATOM 610 C CA . SER A 1 83 ? 7.370 1.460 -14.945 1.00 89.81 83 SER A CA 1
ATOM 611 C C . SER A 1 83 ? 6.367 1.953 -15.991 1.00 89.81 83 SER A C 1
ATOM 613 O O . SER A 1 83 ? 5.924 3.094 -15.909 1.00 89.81 83 SER A O 1
ATOM 615 N N . GLU A 1 84 ? 5.962 1.102 -16.934 1.00 91.62 84 GLU A N 1
ATOM 616 C CA . GLU A 1 84 ? 4.988 1.437 -17.977 1.00 91.62 84 GLU A CA 1
ATOM 617 C C . GLU A 1 84 ? 3.583 1.708 -17.414 1.00 91.62 84 GLU A C 1
ATOM 619 O O . GLU A 1 84 ? 2.834 2.495 -17.988 1.00 91.62 84 GLU A O 1
ATOM 624 N N . GLY A 1 85 ? 3.222 1.068 -16.296 1.00 93.69 85 GLY A N 1
ATOM 625 C CA . GLY A 1 85 ? 1.901 1.173 -15.670 1.00 93.69 85 GLY A CA 1
ATOM 626 C C . GLY A 1 85 ? 1.859 2.024 -14.400 1.00 93.69 85 GLY A C 1
ATOM 627 O O . GLY A 1 85 ? 0.780 2.217 -13.841 1.00 93.69 85 GLY A O 1
ATOM 628 N N . ALA A 1 86 ? 2.999 2.537 -13.930 1.00 93.38 86 ALA A N 1
ATOM 629 C CA . ALA A 1 86 ? 3.117 3.205 -12.631 1.00 93.38 86 ALA A CA 1
ATOM 630 C C . ALA A 1 86 ? 2.150 4.394 -12.458 1.00 9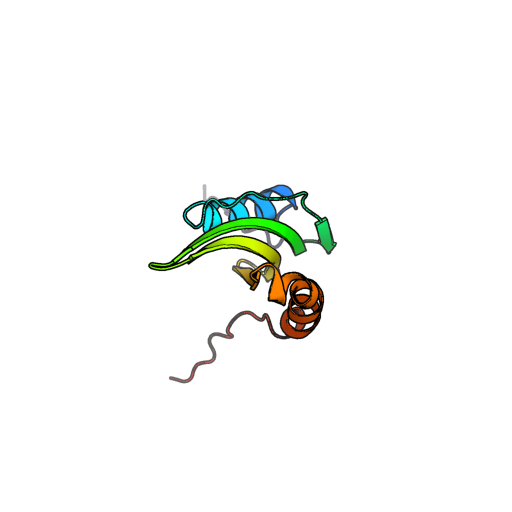3.38 86 ALA A C 1
ATOM 632 O O . ALA A 1 86 ? 1.634 4.619 -11.366 1.00 93.38 86 ALA A O 1
ATOM 633 N N . SER A 1 87 ? 1.837 5.113 -13.541 1.00 95.19 87 SER A N 1
ATOM 634 C CA . SER A 1 87 ? 0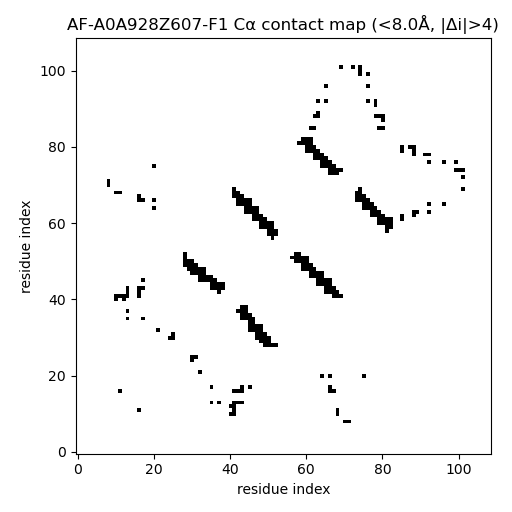.890 6.239 -13.531 1.00 95.19 87 SER A CA 1
ATOM 635 C C . SER A 1 87 ? -0.566 5.839 -13.257 1.00 95.19 87 SER A C 1
ATOM 637 O O . SER A 1 87 ? -1.390 6.704 -12.973 1.00 95.19 87 SER A O 1
ATOM 639 N N . SER A 1 88 ? -0.898 4.548 -13.338 1.00 97.12 88 SER A N 1
ATOM 640 C CA . SER A 1 88 ? -2.255 4.029 -13.118 1.00 97.12 88 SER A CA 1
ATOM 641 C C . SER A 1 88 ? -2.481 3.487 -11.703 1.00 97.12 88 SER A C 1
ATOM 643 O O . SER A 1 88 ? -3.595 3.081 -11.379 1.00 97.12 88 SER A O 1
ATOM 645 N N . VAL A 1 89 ? -1.449 3.455 -10.852 1.00 97.19 89 VAL A N 1
ATOM 646 C CA . VAL A 1 89 ? -1.544 2.869 -9.503 1.00 97.19 89 VAL A CA 1
ATOM 647 C C . VAL A 1 89 ? -2.552 3.632 -8.640 1.00 97.19 89 VAL A C 1
ATOM 649 O O . VAL A 1 89 ? -3.466 3.020 -8.089 1.00 97.19 89 VAL A O 1
ATOM 652 N N . ASP A 1 90 ? -2.439 4.960 -8.582 1.00 95.12 90 ASP A N 1
ATOM 653 C CA . ASP A 1 90 ? -3.308 5.799 -7.747 1.00 95.12 90 ASP A CA 1
ATOM 654 C C . ASP A 1 90 ? -4.784 5.685 -8.163 1.00 95.12 90 ASP A C 1
ATOM 656 O O . ASP A 1 90 ? -5.675 5.552 -7.321 1.00 95.12 90 ASP A O 1
ATOM 660 N N . SER A 1 91 ? -5.060 5.690 -9.472 1.00 96.38 91 SER A N 1
ATOM 661 C CA . SER A 1 91 ? -6.429 5.590 -9.989 1.00 96.38 91 SER A CA 1
ATOM 662 C C . SER A 1 91 ? -7.033 4.205 -9.757 1.00 96.38 91 SER A C 1
ATOM 664 O O . SER A 1 91 ? -8.217 4.103 -9.421 1.00 96.38 91 SER A O 1
ATOM 666 N N . ALA A 1 92 ? -6.235 3.141 -9.869 1.00 97.56 92 ALA A N 1
ATOM 667 C CA . ALA A 1 92 ? -6.667 1.785 -9.552 1.00 97.56 92 ALA A CA 1
ATOM 668 C C . ALA A 1 92 ? -7.001 1.637 -8.061 1.00 97.56 92 ALA A C 1
ATOM 670 O O . ALA A 1 92 ? -8.062 1.110 -7.728 1.00 97.56 92 ALA A O 1
ATOM 671 N N . ILE A 1 93 ? -6.155 2.160 -7.167 1.00 97.19 93 ILE A N 1
ATOM 672 C CA . ILE A 1 93 ? -6.432 2.192 -5.725 1.00 97.19 93 ILE A CA 1
ATOM 673 C C . ILE A 1 93 ? -7.734 2.940 -5.447 1.00 97.19 93 ILE A C 1
ATOM 675 O O . ILE A 1 93 ? -8.624 2.380 -4.810 1.00 97.19 93 ILE A O 1
ATOM 679 N N . ALA A 1 94 ? -7.885 4.163 -5.962 1.00 94.81 94 ALA A N 1
ATOM 680 C CA . ALA A 1 94 ? -9.079 4.974 -5.738 1.00 94.81 94 ALA A CA 1
ATOM 681 C C . ALA A 1 94 ? -10.361 4.277 -6.227 1.00 94.81 94 ALA A C 1
ATOM 683 O O . ALA A 1 94 ? -11.391 4.324 -5.556 1.00 94.81 94 ALA A O 1
ATOM 684 N N . THR A 1 95 ? -10.284 3.587 -7.367 1.00 96.75 95 THR A N 1
ATOM 685 C CA . THR A 1 95 ? -11.416 2.850 -7.947 1.00 96.75 95 THR A CA 1
ATOM 686 C C . THR A 1 95 ? -11.786 1.623 -7.115 1.00 96.75 95 THR A C 1
ATOM 688 O O . THR A 1 95 ? -12.964 1.339 -6.905 1.00 96.75 95 THR A O 1
ATOM 691 N N . LEU A 1 96 ? -10.790 0.879 -6.631 1.00 96.31 96 LEU A N 1
ATOM 692 C CA . LEU A 1 96 ? -11.001 -0.407 -5.967 1.00 96.31 96 LEU A CA 1
ATOM 693 C C . LEU A 1 96 ? -11.226 -0.279 -4.454 1.00 96.31 96 LEU A C 1
ATOM 695 O O . LEU A 1 96 ? -11.868 -1.151 -3.869 1.00 96.31 96 LEU A O 1
ATOM 699 N N . ALA A 1 97 ? -10.761 0.795 -3.811 1.00 94.00 97 ALA A N 1
ATOM 700 C CA . ALA A 1 97 ? -10.812 0.980 -2.356 1.00 94.00 97 ALA A CA 1
ATOM 701 C C . ALA A 1 97 ? -12.223 0.848 -1.756 1.00 94.00 97 ALA A C 1
ATOM 703 O O . ALA A 1 97 ? -12.388 0.335 -0.646 1.00 94.00 97 ALA A O 1
ATOM 704 N N . GLY A 1 98 ? -13.245 1.303 -2.488 1.00 90.50 98 GLY A N 1
ATOM 705 C CA . GLY A 1 98 ? -14.647 1.199 -2.075 1.00 90.50 98 GLY A CA 1
ATOM 706 C C . GLY A 1 98 ? -15.222 -0.216 -2.177 1.00 90.50 98 GLY A C 1
ATOM 707 O O . GLY A 1 98 ? -16.190 -0.527 -1.494 1.00 90.50 98 GLY A O 1
ATOM 708 N N . SER A 1 99 ? -14.616 -1.084 -2.993 1.00 91.19 99 SER A N 1
ATOM 709 C CA . SER A 1 99 ? -15.039 -2.483 -3.154 1.00 91.19 99 SER A CA 1
ATOM 710 C C . SER A 1 99 ? -14.438 -3.421 -2.102 1.00 91.19 99 SER A C 1
ATOM 712 O O . SER A 1 99 ? -14.888 -4.558 -1.951 1.00 91.19 99 SER A O 1
ATOM 714 N N . LEU A 1 100 ? -13.418 -2.958 -1.368 1.00 91.94 100 LEU A N 1
ATOM 715 C CA . LEU A 1 100 ? -12.722 -3.756 -0.368 1.00 91.94 100 LEU A CA 1
ATOM 716 C C . LEU A 1 100 ? -13.569 -3.869 0.904 1.00 91.94 100 LEU A C 1
ATOM 718 O O . LEU A 1 100 ? -13.558 -2.991 1.770 1.00 91.94 100 LEU A O 1
ATOM 722 N N . GLN A 1 101 ? -14.278 -4.987 1.012 1.00 90.62 101 GLN A N 1
ATOM 723 C CA . GLN A 1 101 ? -15.153 -5.308 2.131 1.00 90.62 101 GLN A CA 1
ATOM 724 C C . GLN A 1 101 ? -14.809 -6.670 2.729 1.00 90.62 101 GLN A C 1
ATOM 726 O O . GLN A 1 101 ? -14.291 -7.566 2.061 1.00 90.62 101 GLN A O 1
ATOM 731 N N . LYS A 1 102 ? -15.103 -6.824 4.019 1.00 88.88 102 LYS A N 1
ATOM 732 C CA . LYS A 1 102 ? -15.024 -8.116 4.693 1.00 88.88 102 LYS A CA 1
ATOM 733 C C . LYS A 1 102 ? -16.104 -9.029 4.111 1.00 88.88 102 LYS A C 1
ATOM 735 O O . LYS A 1 102 ? -17.230 -8.582 3.920 1.00 88.88 102 LYS A O 1
ATOM 740 N N . LEU A 1 103 ? -15.770 -10.297 3.879 1.00 82.44 103 LEU A N 1
ATOM 741 C CA . LEU A 1 103 ? -16.775 -11.302 3.544 1.00 82.44 103 LEU A CA 1
ATOM 742 C C . LEU A 1 103 ? -17.727 -11.457 4.732 1.00 82.44 103 LEU A C 1
ATOM 744 O O . LEU A 1 103 ? -17.316 -11.792 5.847 1.00 82.44 103 LEU A O 1
ATOM 748 N N . ASP A 1 104 ? -18.998 -11.185 4.491 1.00 74.69 104 ASP A N 1
ATOM 749 C CA . ASP A 1 104 ? -20.076 -11.572 5.371 1.00 74.69 104 ASP A CA 1
ATOM 750 C C . ASP A 1 104 ? -20.162 -13.104 5.359 1.00 74.69 104 ASP A C 1
ATOM 752 O O . ASP A 1 104 ? -20.160 -13.748 4.313 1.00 74.69 104 ASP A O 1
ATOM 756 N N . GLY A 1 105 ? -20.176 -13.730 6.536 1.00 61.62 105 GLY A N 1
ATOM 757 C CA . GLY A 1 105 ? -20.223 -15.192 6.676 1.00 61.62 105 GLY A CA 1
ATOM 758 C C . GLY A 1 105 ? -21.524 -15.839 6.173 1.00 61.62 105 GLY A C 1
ATOM 759 O O . GLY A 1 105 ? -21.802 -16.977 6.529 1.00 61.62 105 GLY A O 1
ATOM 760 N N . SER A 1 106 ? -22.323 -15.126 5.379 1.00 58.16 106 SER A N 1
ATOM 761 C CA . SER A 1 106 ? -23.622 -15.499 4.810 1.00 58.16 106 SER A CA 1
ATOM 762 C C . SER A 1 106 ? -23.515 -16.381 3.561 1.00 58.16 106 SER A C 1
ATOM 764 O O . SER A 1 106 ? -24.505 -16.566 2.855 1.00 58.16 106 SER A O 1
ATOM 766 N N . GLY A 1 107 ? -22.334 -16.936 3.272 1.00 50.53 107 GLY A N 1
ATOM 767 C CA . GLY A 1 107 ? -22.165 -17.983 2.268 1.00 50.53 107 GLY A CA 1
ATOM 768 C C . GLY A 1 107 ? -22.976 -19.220 2.655 1.00 50.53 107 GLY A C 1
ATOM 769 O O . GLY A 1 107 ? -22.495 -20.054 3.413 1.00 50.53 107 GLY A O 1
ATOM 770 N N . SER A 1 108 ? -24.219 -19.254 2.172 1.00 46.19 108 SER A N 1
ATOM 771 C CA . SER A 1 108 ? -25.278 -20.249 2.372 1.00 46.19 108 SER A CA 1
ATOM 772 C C . SER A 1 108 ? -24.796 -21.667 2.697 1.00 46.19 108 SER A C 1
ATOM 774 O O . SER A 1 108 ? -24.066 -22.279 1.917 1.00 46.19 108 SER A O 1
ATOM 776 N N . THR A 1 109 ? -25.278 -22.181 3.832 1.00 43.69 109 THR A N 1
ATOM 777 C CA . THR A 1 109 ? -25.471 -23.617 4.096 1.00 43.69 109 THR A CA 1
ATOM 778 C C . THR A 1 109 ? -26.526 -24.208 3.175 1.00 43.69 109 THR A C 1
ATOM 780 O O . THR A 1 109 ? -27.530 -23.490 2.953 1.00 43.69 109 THR A O 1
#

Mean predicted aligned error: 7.51 Å

Solvent-accessible surface area (backbone atoms only — not comparable to full-atom values): 6641 Å² total; per-residue (Å²): 134,83,79,77,74,79,76,63,80,63,66,59,53,72,67,58,55,48,48,55,52,47,68,69,46,55,82,56,48,67,50,41,80,51,72,79,38,83,75,51,95,28,28,36,39,35,40,34,36,31,44,44,80,48,104,90,50,74,45,61,28,36,33,40,32,42,39,38,58,55,84,95,43,79,47,76,49,77,43,74,28,45,77,92,44,47,88,48,38,66,60,49,47,66,66,46,57,82,70,71,68,82,84,68,90,74,74,76,131

pLDDT: mean 86.33, std 15.71, range [40.72, 98.06]

Foldseek 3Di:
DPPPPCLDLAADDQVVQVVVVCVVDCVDFVKDWDDWADDDRQKIKIKIKGWDDDPPDIAIKIAIWIWGDDRNDIWIDIDMDTPVCPVCRVVVCVVCVVVGDDDDPPPDD

Secondary structure (DSSP, 8-state):
---------SPPPHHHHHHHHHHHHTTSSS-EE---EEEETTEEEEEEEEEEEETTEEEEEEEEEEEEEETTEEEEEEEEEETTTGGGHHHHHHHHGGG--PPPS----

Radius of gyration: 16.51 Å; Cα contacts (8 Å, |Δi|>4): 170; chains: 1; bounding box: 40×32×56 Å

Sequence (109 aa):
VTLDRRTTSEPLNLNALAQIAIETLQRGEGFQAGAVQPVAPGEILLPWTGILSANRSSGPISGQVLVRQVDRTVLMLVVSATSEGASSVDSAIATLAGSLQKLDGSGST